Protein 3IOS (pdb70)

GO terms:
  GO:0016972 thiol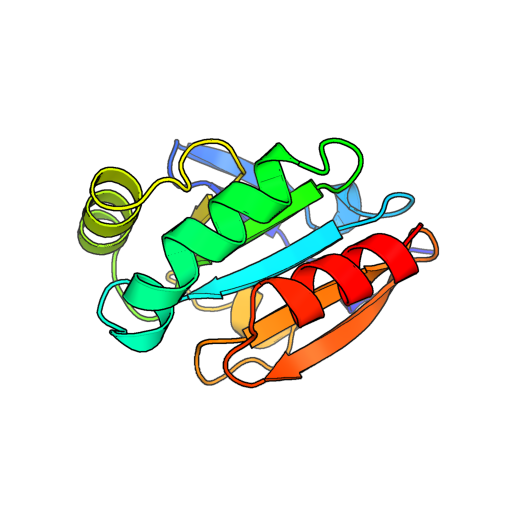 oxidase activity (F, IDA)

B-factor: mean 22.68, std 7.86, range [10.18, 56.12]

Foldseek 3Di:
DADLLQQDWFAWLVGDIGGSCVCAQAKEKEWEDELPDPLCLVCQQLVLVLCVVCVRYAYEYEYEDDASVSVVVSCVNGNPPVHTYTDCHVCPNCVSVVHDDDGKMWIAANNNDIDIGHDHDDSVRVNVSSVVSD

Sequence (134 aa):
TVPAQLQFSAKTLDGHDFHGESLLGKPAVLWFWAPWCPTCQGEAPVVGQVAASHPEVTFVGVAGLDQVPAMQEFVNKYPVKTFTQLADTDGSVWANFGVTQQPAYAFVDPHGNVDVVRGRMSQDELTRRVTALT

Radius of gyration: 13.28 Å; Cα contacts (8 Å, |Δi|>4): 268; chains: 1; bounding box: 32×35×24 Å

Secondary structure (DSSP, 8-state):
---GGG--EEEBTTS-EEEGGGGTTS-EEEEEE-TT-HHHHHHHHHHHHHHHH-TTSEEEEEE-SS-HHHHHHHHHHTT-TTSEEEE-TT-HHHHHTT--SSSEEEEE-TT--EEEEES---HHHHHHHHHHH-

Structure (mmCIF, N/CA/C/O backbone):
data_3IOS
#
_entry.id   3IOS
#
_cell.length_a   100.12
_cell.length_b   100.12
_cell.length_c   30.09
_cell.angle_alpha   90.00
_cell.angle_beta   90.00
_cell.angle_gamma   90.00
#
_symmetry.space_group_name_H-M   'P 42 21 2'
#
loop_
_entity.id
_entity.type
_entity.pdbx_description
1 polymer 'Disulfide bond forming protein (D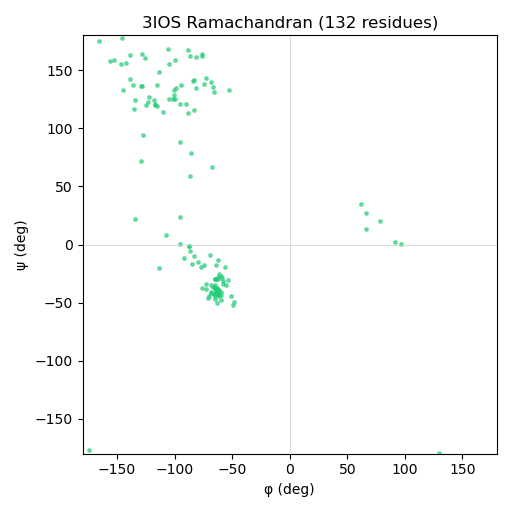sbF)'
2 water water
#
loop_
_atom_site.group_PDB
_atom_site.id
_atom_site.type_symbol
_atom_site.label_atom_id
_atom_site.label_alt_id
_atom_site.label_comp_id
_atom_site.label_asym_id
_atom_site.label_entity_id
_atom_site.label_seq_id
_atom_site.pdbx_PDB_ins_code
_atom_site.Cartn_x
_atom_site.Cartn_y
_atom_site.Cartn_z
_atom_site.occupancy
_atom_site.B_iso_or_equiv
_atom_site.auth_seq_id
_atom_site.auth_comp_id
_atom_site.auth_asym_id
_atom_site.auth_atom_id
_atom_site.pdbx_PDB_model_num
ATOM 1 N N . THR A 1 15 ? 100.522 77.109 21.899 1.00 36.89 45 THR A N 1
ATOM 2 C CA . THR A 1 15 ? 100.838 75.660 22.057 1.00 35.04 45 THR A CA 1
ATOM 3 C C . THR A 1 15 ? 99.565 74.869 22.337 1.00 33.37 45 THR A C 1
ATOM 4 O O . THR A 1 15 ? 98.561 75.428 22.782 1.00 32.56 45 THR A O 1
ATOM 8 N N . VAL A 1 16 ? 99.605 73.566 22.074 1.00 30.74 46 VAL A N 1
ATOM 9 C CA . VAL A 1 16 ? 98.439 72.726 22.307 1.00 29.96 46 VAL A CA 1
ATOM 10 C C . VAL A 1 16 ? 98.167 72.477 23.772 1.00 27.78 46 VAL A C 1
ATOM 11 O O . VAL A 1 16 ? 99.087 72.325 24.576 1.00 25.89 46 VAL A O 1
ATOM 15 N N . PRO A 1 17 ? 96.884 72.430 24.138 1.00 24.56 47 PRO A N 1
ATOM 16 C CA . PRO A 1 17 ? 96.536 72.180 25.533 1.00 24.46 47 PRO A CA 1
ATOM 17 C C . PRO A 1 17 ? 96.915 70.739 25.852 1.00 22.98 47 PRO A C 1
ATOM 18 O O . PRO A 1 17 ? 96.735 69.836 25.026 1.00 20.91 47 PRO A O 1
ATOM 22 N N . ALA A 1 18 ? 97.457 70.527 27.044 1.00 21.37 48 ALA A N 1
ATOM 23 C CA . ALA A 1 18 ? 97.871 69.198 27.464 1.00 21.01 48 ALA A CA 1
ATOM 24 C C . ALA A 1 18 ? 96.738 68.191 27.330 1.00 21.41 48 ALA A C 1
ATOM 25 O O . ALA A 1 18 ? 96.971 67.012 27.078 1.00 19.87 48 ALA A O 1
ATOM 27 N N . GLN A 1 19 ? 95.506 68.664 27.489 1.00 23.15 49 GLN A N 1
ATOM 28 C CA . GLN A 1 19 ? 94.340 67.798 27.394 1.00 22.72 49 GLN A CA 1
ATOM 29 C C . GLN A 1 19 ? 94.182 67.146 26.019 1.00 20.88 49 GLN A C 1
ATOM 30 O O . GLN A 1 19 ? 93.580 66.085 25.897 1.00 18.81 49 GLN A O 1
ATOM 36 N N . LEU A 1 20 ? 94.718 67.778 24.981 1.00 18.40 50 LEU A N 1
ATOM 37 C CA . LEU A 1 20 ? 94.596 67.222 23.637 1.00 18.07 50 LEU A CA 1
ATOM 38 C C . LEU A 1 20 ? 95.803 66.394 23.224 1.00 17.61 50 LEU A C 1
ATOM 39 O O . LEU A 1 20 ? 95.850 65.858 22.121 1.00 17.35 50 LEU A O 1
ATOM 44 N N . GLN A 1 21 ? 96.781 66.282 24.112 1.00 18.46 51 GLN A N 1
ATOM 45 C CA . GLN A 1 21 ? 97.973 65.519 23.789 1.00 20.13 51 GLN A CA 1
ATOM 46 C C . GLN A 1 21 ? 97.803 64.041 24.082 1.00 20.47 51 GLN A C 1
ATOM 47 O O . GLN A 1 21 ? 98.276 63.530 25.097 1.00 23.22 51 GLN A O 1
ATOM 53 N N . PHE A 1 22 ? 97.112 63.363 23.174 1.00 19.84 52 PHE A N 1
ATOM 54 C CA . PHE A 1 22 ? 96.861 61.934 23.293 1.00 20.78 52 PHE A CA 1
ATOM 55 C C . PHE A 1 22 ? 96.599 61.360 21.909 1.00 22.07 52 PHE A C 1
ATOM 56 O O . PHE A 1 22 ? 96.242 62.085 20.982 1.00 20.78 52 PHE A O 1
ATOM 64 N N . SER A 1 23 ? 96.804 60.058 21.766 1.00 22.22 53 SER A N 1
ATOM 65 C CA . SER A 1 23 ? 96.556 59.391 20.499 1.00 24.19 53 SER A CA 1
ATOM 66 C C . SER A 1 23 ? 95.653 58.205 20.809 1.00 22.23 53 SER A C 1
ATOM 67 O O . SER A 1 23 ? 95.520 57.815 21.967 1.00 24.56 53 SER A O 1
ATOM 70 N N . ALA A 1 24 ? 95.028 57.646 19.782 1.00 23.03 54 ALA A N 1
ATOM 71 C CA . ALA A 1 24 ? 94.138 56.512 19.976 1.00 21.83 54 ALA A CA 1
ATOM 72 C C . ALA A 1 24 ? 93.826 55.840 18.649 1.00 21.89 54 ALA A C 1
ATOM 73 O O . ALA A 1 24 ? 94.246 56.308 17.594 1.00 22.06 54 ALA A O 1
ATOM 75 N N . LYS A 1 25 ? 93.096 54.730 18.710 1.00 20.79 55 LYS A N 1
ATOM 76 C CA . LYS A 1 25 ? 92.703 54.000 17.509 1.00 23.65 55 LYS A CA 1
ATOM 77 C C . LYS A 1 25 ? 91.186 54.054 17.384 1.00 20.75 55 LYS A C 1
ATOM 78 O O . LYS A 1 25 ? 90.479 53.895 18.377 1.00 24.33 55 LYS A O 1
ATOM 84 N N . THR A 1 26 ? 90.685 54.285 16.177 1.00 22.49 56 THR A N 1
ATOM 85 C CA . THR A 1 26 ? 89.240 54.334 15.975 1.00 21.92 56 THR A CA 1
ATOM 86 C C . THR A 1 26 ? 88.721 52.910 15.847 1.00 24.27 56 THR A C 1
ATOM 87 O O . THR A 1 26 ? 89.484 51.981 15.577 1.00 23.14 56 THR A O 1
ATOM 91 N N . LEU A 1 27 ? 87.421 52.740 16.046 1.00 23.14 57 LEU A N 1
ATOM 92 C CA . LEU A 1 27 ? 86.815 51.419 15.946 1.00 23.81 57 LEU A CA 1
ATOM 93 C C . LEU A 1 27 ? 87.020 50.797 14.572 1.00 25.36 57 LEU A C 1
ATOM 94 O O . LEU A 1 27 ? 87.066 49.571 14.443 1.00 27.13 57 LEU A O 1
ATOM 99 N N . ASP A 1 28 ? 87.135 51.634 13.545 1.00 26.89 58 ASP A N 1
ATOM 100 C CA . ASP A 1 28 ? 87.323 51.130 12.191 1.00 28.57 58 ASP A CA 1
ATOM 101 C C . ASP A 1 28 ? 88.783 51.064 11.743 1.00 28.79 58 ASP A C 1
ATOM 102 O O . ASP A 1 28 ? 89.080 51.093 10.549 1.00 29.41 58 ASP A O 1
ATOM 107 N N . GLY A 1 29 ? 89.687 50.979 12.717 1.00 28.06 59 GLY A N 1
ATOM 108 C CA . GLY A 1 29 ? 91.109 50.845 12.433 1.00 29.18 59 GLY A CA 1
ATOM 109 C C . GLY A 1 29 ? 91.973 52.026 12.021 1.00 29.44 59 GLY A C 1
ATOM 110 O O . GLY A 1 29 ? 93.043 51.817 11.451 1.00 29.12 59 GLY A O 1
ATOM 111 N N . HIS A 1 30 ? 91.550 53.253 12.307 1.00 28.27 60 HIS A N 1
ATOM 112 C CA . HIS A 1 30 ? 92.349 54.419 11.930 1.00 27.57 60 HIS A CA 1
ATOM 113 C C . HIS A 1 30 ? 93.062 55.048 13.125 1.00 26.66 60 HIS A C 1
ATOM 114 O O . HIS A 1 30 ? 92.636 54.889 14.268 1.00 27.57 60 HIS A O 1
ATOM 121 N N . ASP A 1 31 ? 94.161 55.752 12.862 1.00 24.43 61 ASP A N 1
ATOM 122 C CA . ASP A 1 31 ? 94.890 56.420 13.937 1.00 23.01 61 ASP A CA 1
ATOM 123 C C . ASP A 1 31 ? 94.219 57.765 14.189 1.00 20.36 61 ASP A C 1
ATOM 124 O O . ASP A 1 31 ? 93.806 58.441 13.250 1.00 22.80 61 ASP A O 1
ATOM 129 N N . PHE A 1 32 ? 94.111 58.148 15.457 1.00 18.91 62 PHE A N 1
ATOM 130 C CA . PHE A 1 32 ? 93.490 59.418 15.821 1.00 19.33 62 PHE A CA 1
ATOM 131 C C . PHE A 1 32 ? 94.401 60.220 16.739 1.00 18.18 62 PHE A C 1
ATOM 132 O O . PHE A 1 32 ? 94.976 59.686 17.687 1.00 18.20 62 PHE A O 1
ATOM 140 N N . HIS A 1 33 ? 94.510 61.514 16.464 1.00 17.91 63 HIS A N 1
ATOM 141 C CA . HIS A 1 33 ? 95.341 62.391 17.267 1.00 17.64 63 HIS A CA 1
ATOM 142 C C . HIS A 1 33 ? 94.496 63.469 17.920 1.00 15.65 63 HIS A C 1
ATOM 143 O O . HIS A 1 33 ? 93.777 64.198 17.238 1.00 17.43 63 HIS A O 1
ATOM 150 N N . GLY A 1 34 ? 94.581 63.570 19.242 1.00 15.61 64 GLY A N 1
ATOM 151 C CA . GLY A 1 34 ? 93.813 64.584 19.937 1.00 14.05 64 GLY A CA 1
ATOM 152 C C . GLY A 1 34 ? 94.127 65.983 19.439 1.00 14.76 64 GLY A C 1
ATOM 153 O O . GLY A 1 34 ? 93.267 66.866 19.434 1.00 12.70 64 GLY A O 1
ATOM 154 N N . GLU A 1 35 ? 95.363 66.192 19.004 1.00 14.50 65 GLU A N 1
ATOM 155 C CA . GLU A 1 35 ? 95.763 67.511 18.528 1.00 16.75 65 GLU A CA 1
ATOM 156 C C . GLU A 1 35 ? 94.994 67.947 17.277 1.00 16.71 65 GLU A C 1
ATOM 157 O O . GLU A 1 35 ? 94.965 69.134 16.937 1.00 15.92 65 GLU A O 1
ATOM 163 N N . SER A 1 36 ? 94.368 66.992 16.596 1.00 17.02 66 SER A N 1
ATOM 164 C CA . SER A 1 36 ? 93.601 67.300 15.395 1.00 18.08 66 SER A CA 1
ATOM 165 C C . SER A 1 36 ? 92.343 68.090 15.754 1.00 17.29 66 SER A C 1
ATOM 166 O O . SER A 1 36 ? 91.647 68.596 14.872 1.00 17.87 66 SER A O 1
ATOM 169 N N . LEU A 1 37 ? 92.053 68.194 17.049 1.00 15.98 67 LEU A N 1
ATOM 170 C CA . LEU A 1 37 ? 90.879 68.934 17.504 1.00 15.54 67 LEU A CA 1
ATOM 171 C C . LEU A 1 37 ? 91.198 70.393 17.815 1.00 15.93 67 LEU A C 1
ATOM 172 O O . LEU A 1 37 ? 90.290 71.197 18.012 1.00 19.99 67 LEU A O 1
ATOM 177 N N . LEU A 1 38 ? 92.480 70.739 17.863 1.00 16.59 68 LEU A N 1
ATOM 178 C CA . LEU A 1 38 ? 92.874 72.116 18.164 1.00 17.49 68 LEU A CA 1
ATOM 179 C C . LEU A 1 38 ? 92.444 73.102 17.079 1.00 18.93 68 LEU A C 1
ATOM 180 O O . LEU A 1 38 ? 92.667 72.870 15.890 1.00 20.48 68 LEU A O 1
ATOM 185 N N . GLY A 1 39 ? 91.827 74.203 17.502 1.00 19.93 69 GLY A N 1
ATOM 186 C CA . GLY A 1 39 ? 91.396 75.225 16.563 1.00 21.72 69 GLY A CA 1
ATOM 187 C C . GLY A 1 39 ? 89.985 75.060 16.045 1.00 22.99 69 GLY A C 1
ATOM 188 O O . GLY A 1 39 ? 89.527 75.836 15.209 1.00 25.32 69 GLY A O 1
ATOM 189 N N . LYS A 1 40 ? 89.285 74.047 16.536 1.00 22.70 70 LYS A N 1
ATOM 190 C CA . LYS A 1 40 ? 87.923 73.804 16.098 1.00 22.81 70 LYS A CA 1
ATOM 191 C C . LYS A 1 40 ? 87.075 73.342 17.274 1.00 20.91 70 LYS A C 1
ATOM 192 O O . LYS A 1 40 ? 87.594 72.835 18.265 1.00 19.53 70 LYS A O 1
ATOM 198 N N . PRO A 1 41 ? 85.755 73.540 17.191 1.00 18.14 71 PRO A N 1
ATOM 199 C CA . PRO A 1 41 ? 84.897 73.108 18.295 1.00 17.67 71 PRO A CA 1
ATOM 200 C C . PRO A 1 41 ? 84.775 71.591 18.264 1.00 16.56 71 PRO A C 1
ATOM 201 O O . PRO A 1 41 ? 84.647 70.995 17.197 1.00 17.28 71 PRO A O 1
ATOM 205 N N . ALA A 1 42 ? 84.843 70.959 19.429 1.00 14.58 72 ALA A N 1
ATOM 206 C CA . ALA A 1 42 ? 84.729 69.510 19.472 1.00 12.60 72 ALA A CA 1
ATOM 207 C C . ALA A 1 42 ? 84.041 69.045 20.738 1.00 12.40 72 ALA A C 1
ATOM 208 O O . ALA A 1 42 ? 84.022 69.743 21.751 1.00 13.90 72 ALA A O 1
ATOM 210 N N . VAL A 1 43 ? 83.446 67.865 20.661 1.00 11.18 73 VAL A N 1
ATOM 211 C CA . VAL A 1 43 ? 82.785 67.286 21.817 1.00 12.04 73 VAL A CA 1
ATOM 212 C C . VAL A 1 43 ? 83.207 65.834 21.917 1.00 12.43 73 VAL A C 1
ATOM 213 O O . VAL A 1 43 ? 83.065 65.082 20.957 1.00 12.59 73 VAL A O 1
ATOM 217 N N . LEU A 1 44 ? 83.748 65.451 23.067 1.00 11.42 74 LEU A N 1
ATOM 218 C CA . LEU A 1 44 ? 84.129 64.064 23.280 1.00 12.87 74 LEU A CA 1
ATOM 219 C C . LEU A 1 44 ? 83.080 63.472 24.206 1.00 11.90 74 LEU A C 1
ATOM 220 O O . LEU A 1 44 ? 82.799 64.006 25.281 1.00 14.23 74 LEU A O 1
ATOM 225 N N . TRP A 1 45 ? 82.479 62.375 23.765 1.00 10.85 75 TRP A N 1
ATOM 226 C CA . TRP A 1 45 ? 81.445 61.700 24.523 1.00 11.76 75 TRP A CA 1
ATOM 227 C C . TRP A 1 45 ? 81.992 60.367 25.021 1.00 12.60 75 TRP A C 1
ATOM 228 O O . TRP A 1 45 ? 82.282 59.470 24.226 1.00 12.21 75 TRP A O 1
ATOM 239 N N . PHE A 1 46 ? 82.128 60.249 26.339 1.00 11.67 76 PHE A N 1
ATOM 240 C CA . PHE A 1 46 ? 82.667 59.036 26.945 1.00 12.93 76 PHE A CA 1
ATOM 241 C C . PHE A 1 46 ? 81.539 58.072 27.258 1.00 12.10 76 PHE A C 1
ATOM 242 O O . PHE A 1 46 ? 80.612 58.401 28.003 1.00 14.15 76 PHE A O 1
ATOM 250 N N . TRP A 1 47 ? 81.615 56.880 26.673 1.00 11.84 77 TRP A N 1
ATOM 251 C CA . TRP A 1 47 ? 80.577 55.873 26.865 1.00 11.93 77 TRP A CA 1
ATOM 252 C C . TRP A 1 47 ? 81.116 54.463 27.059 1.00 12.82 77 TRP A C 1
ATOM 253 O O . TRP A 1 47 ? 82.280 54.185 26.774 1.00 13.48 77 TRP A O 1
ATOM 264 N N . ALA A 1 48 ? 80.256 53.591 27.576 1.00 12.55 78 ALA A N 1
ATOM 265 C CA . ALA A 1 48 ? 80.579 52.178 27.791 1.00 15.63 78 ALA A CA 1
ATOM 266 C C . ALA A 1 48 ? 79.404 51.451 27.139 1.00 15.16 78 ALA A C 1
ATOM 267 O O . ALA A 1 48 ? 78.255 51.840 27.321 1.00 13.43 78 ALA A O 1
ATOM 269 N N . PRO A 1 49 ? 79.677 50.381 26.379 1.00 15.93 79 PRO A N 1
ATOM 270 C CA . PRO A 1 49 ? 78.633 49.615 25.689 1.00 15.70 79 PRO A CA 1
ATOM 271 C C . PRO A 1 49 ? 77.502 49.069 26.554 1.00 16.07 79 PRO A C 1
ATOM 272 O O . PRO A 1 49 ? 76.353 49.003 26.113 1.00 16.95 79 PRO A O 1
ATOM 276 N N . TRP A 1 50 ? 77.835 48.678 27.780 1.00 16.04 80 TRP A N 1
ATOM 277 C CA . TRP A 1 50 ? 76.869 48.096 28.702 1.00 18.08 80 TRP A CA 1
ATOM 278 C C . TRP A 1 50 ? 76.110 49.116 29.532 1.00 19.48 80 TRP A C 1
ATOM 279 O O . TRP A 1 50 ? 75.233 48.740 30.335 1.00 18.81 80 TRP A O 1
ATOM 290 N N . CYS A 1 51 ? 76.395 50.380 29.380 1.00 18.04 81 CYS A N 1
ATOM 291 C CA . CYS A 1 51 ? 75.737 51.384 30.168 1.00 19.58 81 CYS A CA 1
ATOM 292 C C . CYS A 1 51 ? 74.372 51.782 29.592 1.00 20.13 81 CYS A C 1
ATOM 293 O O . CYS A 1 51 ? 74.289 52.357 28.484 1.00 19.10 81 CYS A O 1
ATOM 298 N N . PRO A 1 52 ? 73.325 51.500 30.336 1.00 20.35 82 PRO A N 1
ATOM 299 C CA . PRO A 1 52 ? 71.985 51.853 29.915 1.00 20.59 82 PRO A CA 1
ATOM 300 C C . PRO A 1 52 ? 71.755 53.314 29.663 1.00 20.64 82 PRO A C 1
ATOM 301 O O . PRO A 1 52 ? 70.973 53.682 28.785 1.00 20.96 82 PRO A O 1
ATOM 305 N N . THR A 1 53 ? 72.431 54.148 30.435 1.00 19.19 83 THR A N 1
ATOM 306 C CA . THR A 1 53 ? 72.300 55.586 30.261 1.00 20.24 83 THR A CA 1
ATOM 307 C C . THR A 1 53 ? 72.935 55.979 28.928 1.00 19.48 83 THR A C 1
ATOM 308 O O . THR A 1 53 ? 72.383 56.797 28.192 1.00 19.25 83 THR A O 1
ATOM 312 N N . CYS A 1 54 ? 74.090 55.397 28.611 1.00 17.36 84 CYS A N 1
ATOM 313 C CA . CYS A 1 54 ? 74.740 55.698 27.337 1.00 16.44 84 CYS A CA 1
ATOM 314 C C . CYS A 1 54 ? 73.912 55.207 26.171 1.00 16.23 84 CYS A C 1
ATOM 315 O O . CYS A 1 54 ? 73.859 55.847 25.124 1.00 16.34 84 CYS A O 1
ATOM 320 N N . GLN A 1 55 ? 73.275 54.059 26.354 1.00 15.73 85 GLN A N 1
ATOM 321 C CA . GLN A 1 55 ? 72.432 53.499 25.313 1.00 15.90 85 GLN A CA 1
ATOM 322 C C . GLN A 1 55 ? 71.282 54.468 25.065 1.00 17.13 85 GLN A C 1
ATOM 323 O O . GLN A 1 55 ? 70.877 54.690 23.924 1.00 18.70 85 GLN A O 1
ATOM 329 N N . GLY A 1 56 ? 70.781 55.065 26.140 1.00 17.93 86 GLY A N 1
ATOM 330 C CA . GLY A 1 56 ? 69.687 56.010 26.010 1.00 19.33 86 GLY A CA 1
ATOM 331 C C . GLY A 1 56 ? 70.097 57.338 25.403 1.00 20.45 86 GLY A C 1
ATOM 332 O O . GLY A 1 56 ? 69.324 57.960 24.676 1.00 22.43 86 GLY A O 1
ATOM 333 N N . GLU A 1 57 ? 71.316 57.782 25.686 1.00 18.82 87 GLU A N 1
ATOM 334 C CA . GLU A 1 57 ? 71.775 59.057 25.151 1.00 19.70 87 GLU A CA 1
ATOM 335 C C . GLU A 1 57 ? 72.352 58.972 23.742 1.00 17.35 87 GLU A C 1
ATOM 336 O O . GLU A 1 57 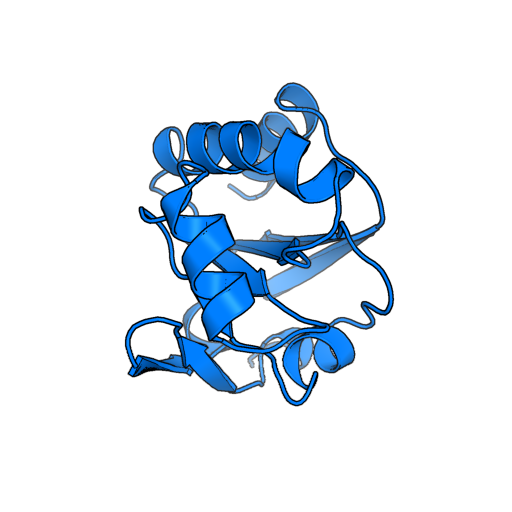? 72.481 59.988 23.062 1.00 18.11 87 GLU A O 1
ATOM 342 N N . ALA A 1 58 ? 72.697 57.766 23.308 1.00 17.20 88 ALA A N 1
ATOM 343 C CA . ALA A 1 58 ? 73.282 57.578 21.984 1.00 17.01 88 ALA A CA 1
ATOM 344 C C . ALA A 1 58 ? 72.518 58.261 20.846 1.00 17.89 88 ALA A C 1
ATOM 345 O O . ALA A 1 58 ? 73.108 59.003 20.066 1.00 16.44 88 ALA A O 1
ATOM 347 N N . PRO A 1 59 ? 71.198 58.031 20.739 1.00 19.46 89 PRO A N 1
ATOM 348 C CA . PRO A 1 59 ? 70.448 58.679 19.653 1.00 21.05 89 PRO A CA 1
ATOM 349 C C . PRO A 1 59 ? 70.456 60.203 19.753 1.00 21.11 89 PRO A C 1
ATOM 350 O O . PRO A 1 59 ? 70.387 60.905 18.741 1.00 20.36 89 PRO A O 1
ATOM 354 N N . VAL A 1 60 ? 70.550 60.709 20.977 1.00 18.67 90 VAL A N 1
ATOM 355 C CA . VAL A 1 60 ? 70.587 62.147 21.206 1.00 19.03 90 VAL A CA 1
ATOM 356 C C . VAL A 1 60 ? 71.922 62.715 20.734 1.00 18.51 90 VAL A C 1
ATOM 357 O O . VAL A 1 60 ? 71.971 63.744 20.059 1.00 17.09 90 VAL A O 1
ATOM 361 N N . VAL A 1 61 ? 73.012 62.051 21.095 1.00 15.12 91 VAL A N 1
ATOM 362 C CA . VAL A 1 61 ? 74.316 62.531 20.674 1.00 15.68 91 VAL A CA 1
ATOM 363 C C . VAL A 1 61 ? 74.395 62.460 19.152 1.00 14.50 91 VAL A C 1
ATOM 364 O O . VAL A 1 61 ? 74.923 63.362 18.509 1.00 15.80 91 VAL A O 1
ATOM 368 N N . GLY A 1 62 ? 73.858 61.389 18.578 1.00 15.54 92 GLY A N 1
ATOM 369 C CA . GLY A 1 62 ? 73.889 61.250 17.133 1.00 17.09 92 GLY A CA 1
ATOM 370 C C . GLY A 1 62 ? 73.121 62.358 16.439 1.00 18.12 92 GLY A C 1
ATOM 371 O O . GLY A 1 62 ? 73.562 62.894 15.423 1.00 18.58 92 GLY A O 1
ATOM 372 N N . GLN A 1 63 ? 71.971 62.712 16.996 1.00 18.03 93 GLN A N 1
ATOM 373 C CA . GLN A 1 63 ? 71.146 63.763 16.415 1.00 20.54 93 GLN A CA 1
ATOM 374 C C . GLN A 1 63 ? 71.857 65.111 16.471 1.00 19.08 93 GLN A C 1
ATOM 375 O O . GLN A 1 63 ? 71.896 65.843 15.481 1.00 18.45 93 GLN A O 1
ATOM 381 N N . VAL A 1 64 ? 72.424 65.447 17.626 1.00 15.89 94 VAL A N 1
ATOM 382 C CA . VAL A 1 64 ? 73.121 66.720 17.760 1.00 15.79 94 VAL A CA 1
ATOM 383 C C . VAL A 1 64 ? 74.351 66.766 16.849 1.00 15.40 94 VAL A C 1
ATOM 384 O O . VAL A 1 64 ? 74.652 67.801 16.254 1.00 15.73 94 VAL A O 1
ATOM 388 N N . ALA A 1 65 ? 75.053 65.642 16.730 1.00 15.69 95 ALA A N 1
ATOM 389 C CA . ALA A 1 65 ? 76.227 65.578 15.874 1.00 14.68 95 ALA A CA 1
ATOM 390 C C . ALA A 1 65 ? 75.825 65.867 14.431 1.00 16.15 95 ALA A C 1
ATOM 391 O O . ALA A 1 65 ? 76.493 66.632 13.736 1.00 16.20 95 ALA A O 1
ATOM 393 N N . ALA A 1 66 ? 74.729 65.256 13.998 1.00 16.26 96 ALA A N 1
ATOM 394 C CA . ALA A 1 66 ? 74.240 65.437 12.632 1.00 18.37 96 ALA A CA 1
ATOM 395 C C . ALA A 1 66 ? 73.798 66.871 12.357 1.00 20.28 96 ALA A C 1
ATOM 396 O O . ALA A 1 66 ? 73.968 67.384 11.246 1.00 22.61 96 ALA A O 1
ATOM 398 N N . SER A 1 67 ? 73.232 67.516 13.372 1.00 18.39 97 SER A N 1
ATOM 399 C CA . SER A 1 67 ? 72.742 68.885 13.246 1.00 19.50 97 SER A CA 1
ATOM 400 C C . SER A 1 67 ? 73.845 69.934 13.330 1.00 17.99 97 SER A C 1
ATOM 401 O O . SER A 1 67 ? 73.638 71.092 12.970 1.00 19.18 97 SER A O 1
ATOM 404 N N . HIS A 1 68 ? 75.022 69.534 13.799 1.00 17.09 98 HIS A N 1
ATOM 405 C CA . HIS A 1 68 ? 76.122 70.477 13.922 1.00 17.49 98 HIS A CA 1
ATOM 406 C C . HIS A 1 68 ? 77.407 69.980 13.294 1.00 18.54 98 HIS A C 1
ATOM 407 O O . HIS A 1 68 ? 78.366 69.647 13.991 1.00 18.71 98 HIS A O 1
ATOM 414 N N . PRO A 1 69 ? 77.449 69.939 11.954 1.00 18.82 99 PRO A N 1
ATOM 415 C CA . PRO A 1 69 ? 78.631 69.476 11.225 1.00 20.46 99 PRO A CA 1
ATOM 416 C C . PRO A 1 69 ? 79.878 70.328 11.451 1.00 20.64 99 PRO A C 1
ATOM 417 O O . PRO A 1 69 ? 80.985 69.908 11.114 1.00 23.62 99 PRO A O 1
ATOM 421 N N . GLU A 1 70 ? 79.712 71.515 12.029 1.00 20.29 100 GLU A N 1
ATOM 422 C CA . GLU A 1 70 ? 80.860 72.378 12.287 1.00 21.39 100 GLU A CA 1
ATOM 423 C C . GLU A 1 70 ? 81.624 71.863 13.504 1.00 20.29 100 GLU A C 1
ATOM 424 O O . GLU A 1 70 ? 82.791 72.195 13.704 1.00 22.37 100 GLU A O 1
ATOM 430 N N . VAL A 1 71 ? 80.955 71.045 14.310 1.00 19.09 101 VAL A N 1
ATOM 431 C CA . VAL A 1 71 ? 81.560 70.496 15.517 1.00 18.20 101 VAL A CA 1
ATOM 432 C C . VAL A 1 71 ? 82.036 69.066 15.308 1.00 15.53 101 VAL A C 1
ATOM 433 O O . VAL A 1 71 ? 81.318 68.230 14.766 1.00 18.27 101 VAL A O 1
ATOM 437 N N . THR A 1 72 ? 83.259 68.784 15.733 1.00 16.03 102 THR A N 1
ATOM 438 C CA . THR A 1 72 ? 83.786 67.445 15.587 1.00 14.92 102 THR A CA 1
ATOM 439 C C . THR A 1 72 ? 83.388 66.639 16.814 1.00 14.17 102 THR A C 1
ATOM 440 O O . THR A 1 72 ? 83.812 66.951 17.927 1.00 15.07 102 THR A O 1
ATOM 444 N N . PHE A 1 73 ? 82.537 65.639 16.616 1.00 13.45 103 PHE A N 1
ATOM 445 C CA . PHE A 1 73 ? 82.126 64.781 17.723 1.00 12.95 103 PHE A CA 1
ATOM 446 C C . PHE A 1 73 ? 83.023 63.558 17.732 1.00 13.62 103 PHE A C 1
ATOM 447 O O . PHE A 1 73 ? 83.338 62.998 16.676 1.00 13.56 103 PHE A O 1
ATOM 455 N N . VAL A 1 74 ? 83.451 63.155 18.924 1.00 11.26 104 VAL A N 1
ATOM 456 C CA . VAL A 1 74 ? 84.306 61.990 19.066 1.00 12.81 104 VAL A CA 1
ATOM 457 C C . VAL A 1 74 ? 83.802 61.133 20.211 1.00 12.95 104 VAL A C 1
ATOM 458 O O . VAL A 1 74 ? 83.775 61.574 21.364 1.00 14.21 104 VAL A O 1
ATOM 462 N N . GLY A 1 75 ? 83.381 59.915 19.889 1.00 12.84 105 GLY A N 1
ATOM 463 C CA . GLY A 1 75 ? 82.924 59.007 20.922 1.00 12.98 105 GLY A CA 1
ATOM 464 C C . GLY A 1 75 ? 84.166 58.350 21.487 1.00 11.91 105 GLY A C 1
ATOM 465 O O . GLY A 1 75 ? 85.105 58.079 20.738 1.00 12.85 105 GLY A O 1
ATOM 466 N N . VAL A 1 76 ? 84.199 58.132 22.796 1.00 10.57 106 VAL A N 1
ATOM 467 C CA . VAL A 1 76 ? 85.350 57.500 23.436 1.00 12.95 106 VAL A CA 1
ATOM 468 C C . VAL A 1 76 ? 84.824 56.327 24.253 1.00 12.57 106 VAL A C 1
ATOM 469 O O . VAL A 1 76 ? 84.417 56.490 25.397 1.00 11.57 106 VAL A O 1
ATOM 473 N N . ALA A 1 77 ? 84.829 55.144 23.647 1.00 14.25 107 ALA A N 1
ATOM 474 C CA . ALA A 1 77 ? 84.325 53.942 24.298 1.00 14.57 107 ALA A CA 1
ATOM 475 C C . ALA A 1 77 ? 85.351 53.323 25.227 1.00 15.81 107 ALA A C 1
ATOM 476 O O . ALA A 1 77 ? 86.519 53.180 24.872 1.00 17.54 107 ALA A O 1
ATOM 478 N N . GLY A 1 78 ? 84.903 52.951 26.418 1.00 15.12 108 GLY A N 1
ATOM 479 C CA . GLY A 1 78 ? 85.798 52.338 27.375 1.00 17.56 108 GLY A CA 1
ATOM 480 C C . GLY A 1 78 ? 85.114 51.286 28.225 1.00 18.27 108 GLY A C 1
ATOM 481 O O . GLY A 1 78 ? 83.916 51.029 28.083 1.00 16.52 108 GLY A O 1
ATOM 482 N N . LEU A 1 79 ? 85.904 50.660 29.093 1.00 18.52 109 LEU A N 1
ATOM 483 C CA . LEU A 1 79 ? 85.424 49.648 30.028 1.00 18.58 109 LEU A CA 1
ATOM 484 C C . LEU A 1 79 ? 84.825 48.400 29.391 1.00 18.38 109 LEU A C 1
ATOM 485 O O . LEU A 1 79 ? 83.874 47.822 29.915 1.00 17.64 109 LEU A O 1
ATOM 490 N N . ASP A 1 80 ? 85.384 47.990 28.262 1.00 18.25 110 ASP A N 1
ATOM 491 C CA . ASP A 1 80 ? 84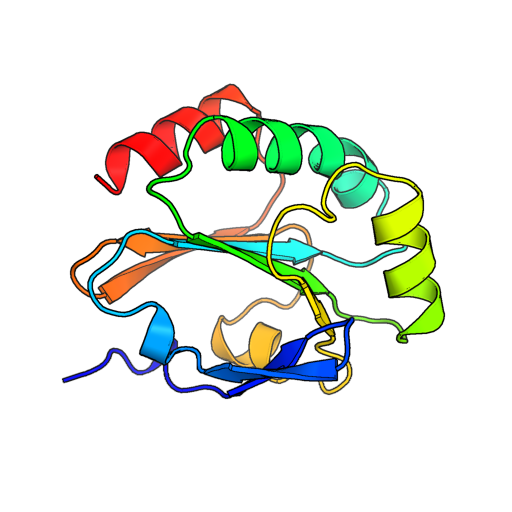.913 46.799 27.570 1.00 19.14 110 ASP A CA 1
ATOM 492 C C . ASP A 1 80 ? 85.847 46.535 26.401 1.00 21.19 110 ASP A C 1
ATOM 493 O O . ASP A 1 80 ? 86.838 47.246 26.230 1.00 21.50 110 ASP A O 1
ATOM 498 N N . GLN A 1 81 ? 85.543 45.513 25.609 1.00 23.89 111 GLN A N 1
ATOM 499 C CA . GLN A 1 81 ? 86.371 45.178 24.460 1.00 25.16 111 GLN A CA 1
ATOM 500 C C . GLN A 1 81 ? 85.683 45.586 23.161 1.00 23.33 111 GLN A C 1
ATOM 501 O O . GLN A 1 81 ? 84.498 45.922 23.149 1.00 22.50 111 GLN A O 1
ATOM 507 N N . VAL A 1 82 ? 86.439 45.554 22.070 1.00 21.15 112 VAL A N 1
ATOM 508 C CA . VAL A 1 82 ? 85.942 45.948 20.759 1.00 21.48 112 VAL A CA 1
ATOM 509 C C . VAL A 1 82 ? 84.600 45.357 20.318 1.00 21.51 112 VAL A C 1
ATOM 510 O O . VAL A 1 82 ? 83.718 46.089 19.871 1.00 21.82 112 VAL A O 1
ATOM 514 N N . PRO A 1 83 ? 84.425 44.030 20.428 1.00 21.34 113 PRO A N 1
ATOM 515 C CA . PRO A 1 83 ? 83.154 43.426 20.013 1.00 21.71 113 PRO A CA 1
ATOM 516 C C . PRO A 1 83 ? 81.929 44.098 20.628 1.00 20.16 113 PRO A C 1
ATOM 517 O O . PRO A 1 83 ? 80.942 44.350 19.943 1.00 20.51 113 PRO A O 1
ATOM 521 N N . ALA A 1 84 ? 81.999 44.379 21.925 1.00 20.55 114 ALA A N 1
ATOM 522 C CA . ALA A 1 84 ? 80.885 45.019 22.623 1.00 18.78 114 ALA A CA 1
ATOM 523 C C . ALA A 1 84 ? 80.692 46.436 22.0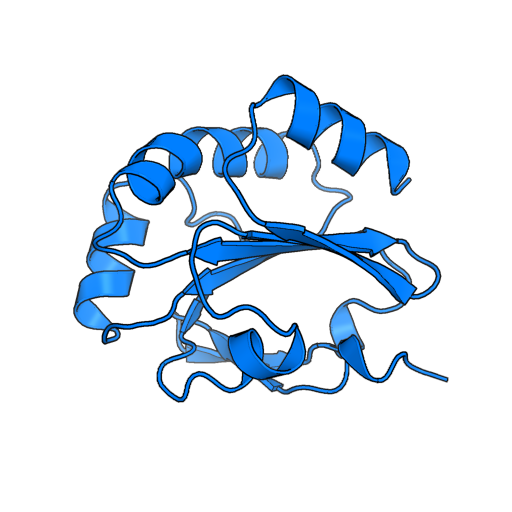96 1.00 18.08 114 ALA A C 1
ATOM 524 O O . ALA A 1 84 ? 79.567 46.917 21.969 1.00 16.86 114 ALA A O 1
ATOM 526 N N . MET A 1 85 ? 81.797 47.102 21.788 1.00 18.85 115 MET A N 1
ATOM 527 C CA . MET A 1 85 ? 81.732 48.457 21.257 1.00 17.37 115 MET A CA 1
ATOM 528 C C . MET A 1 85 ? 81.063 48.456 19.885 1.00 17.65 115 MET A C 1
ATOM 529 O O . MET A 1 85 ? 80.237 49.314 19.591 1.00 15.02 115 MET A O 1
ATOM 534 N N . GLN A 1 86 ? 81.414 47.483 19.048 1.00 18.28 116 GLN A N 1
ATOM 535 C CA . GLN A 1 86 ? 80.823 47.382 17.717 1.00 19.22 116 GLN A CA 1
ATOM 536 C C . GLN A 1 86 ? 79.319 47.125 17.800 1.00 17.78 116 GLN A C 1
ATOM 537 O O . GLN A 1 86 ? 78.550 47.655 17.000 1.00 19.80 116 GLN A O 1
ATOM 543 N N . GLU A 1 87 ? 78.904 46.305 18.763 1.00 19.33 117 GLU A N 1
ATOM 544 C CA . GLU A 1 87 ? 77.489 45.995 18.939 1.00 22.04 117 GLU A CA 1
ATOM 545 C C . GLU A 1 87 ? 76.719 47.268 19.268 1.00 18.84 117 GLU A C 1
ATOM 546 O O . GLU A 1 87 ? 75.627 47.497 18.755 1.00 18.34 117 GLU A O 1
ATOM 552 N N . PHE A 1 88 ? 77.306 48.089 20.132 1.00 17.44 118 PHE A N 1
ATOM 553 C CA . PHE A 1 88 ? 76.707 49.350 20.547 1.00 17.39 118 PHE A CA 1
ATOM 554 C C . PHE A 1 88 ? 76.555 50.298 19.351 1.00 17.44 118 PHE A C 1
ATOM 555 O O . PHE A 1 88 ? 75.477 50.849 19.117 1.00 17.64 118 PHE A O 1
ATOM 563 N N . VAL A 1 89 ? 77.631 50.485 18.588 1.00 17.66 119 VAL A N 1
ATOM 564 C CA . VAL A 1 89 ? 77.568 51.375 17.436 1.00 18.59 119 VAL A CA 1
ATOM 565 C C . VAL A 1 89 ? 76.610 50.848 16.367 1.00 19.81 119 VAL A C 1
ATOM 566 O O . VAL A 1 89 ? 76.010 51.631 15.637 1.00 20.65 119 VAL A O 1
ATOM 570 N N . ASN A 1 90 ? 76.457 49.528 16.280 1.00 21.56 120 ASN A N 1
ATOM 571 C CA . ASN A 1 90 ? 75.541 48.941 15.302 1.00 24.56 120 ASN A CA 1
ATOM 572 C C . ASN A 1 90 ? 74.092 49.171 15.712 1.00 26.76 120 ASN A C 1
ATOM 573 O O . ASN A 1 90 ? 73.229 49.437 14.874 1.00 26.49 120 ASN A O 1
ATOM 578 N N . LYS A 1 91 ? 73.832 49.075 17.011 1.00 27.35 121 LYS A N 1
ATOM 579 C CA . LYS A 1 91 ? 72.482 49.230 17.543 1.00 29.97 121 LYS A CA 1
ATOM 580 C C . LYS A 1 91 ? 72.014 50.684 17.602 1.00 29.30 121 LYS A C 1
ATOM 581 O O . LYS A 1 91 ? 70.837 50.963 17.338 1.00 29.42 121 LYS A O 1
ATOM 587 N N . TYR A 1 92 ? 72.916 51.609 17.935 1.00 27.52 122 TYR A N 1
ATOM 588 C CA . TYR A 1 92 ? 72.502 52.999 18.008 1.00 26.27 122 TYR A CA 1
ATOM 589 C C . TYR A 1 92 ? 73.158 53.853 16.935 1.00 26.90 122 TYR A C 1
ATOM 590 O O . TYR A 1 92 ? 74.332 53.636 16.575 1.00 28.52 122 TYR A O 1
ATOM 599 N N . PRO A 1 93 ? 72.467 54.896 16.450 1.00 27.18 123 PRO A N 1
ATOM 600 C CA . PRO A 1 93 ? 72.843 55.857 15.412 1.00 26.59 123 PRO A CA 1
ATOM 601 C C . PRO A 1 93 ? 73.987 56.812 15.742 1.00 25.01 123 PRO A C 1
ATOM 602 O O . PRO A 1 93 ? 73.803 58.027 15.814 1.00 27.61 123 PRO A O 1
ATOM 606 N N . VAL A 1 94 ? 75.164 56.237 15.885 1.00 24.83 124 VAL A N 1
ATOM 607 C CA . VAL A 1 94 ? 76.352 57.011 16.196 1.00 22.71 124 VAL A CA 1
ATOM 608 C C . VAL A 1 94 ? 77.537 56.601 15.327 1.00 24.53 124 VAL A C 1
ATOM 609 O O . VAL A 1 94 ? 78.690 56.822 15.695 1.00 23.69 124 VAL A O 1
ATOM 613 N N . LYS A 1 95 ? 77.254 55.999 14.177 1.00 26.99 125 LYS A N 1
ATOM 614 C CA . LYS A 1 95 ? 78.315 55.572 13.270 1.00 30.28 125 LYS A CA 1
ATOM 615 C C . LYS A 1 95 ? 78.799 56.705 12.372 1.00 30.18 125 LYS A C 1
ATOM 616 O O . LYS A 1 95 ? 79.818 56.573 11.698 1.00 33.54 125 LYS A O 1
ATOM 622 N N . THR A 1 96 ? 78.072 57.818 12.391 1.00 29.97 126 THR A N 1
ATOM 623 C CA . THR A 1 96 ? 78.385 58.991 11.580 1.00 29.51 126 THR A CA 1
ATOM 624 C C . THR A 1 96 ? 79.578 59.813 12.087 1.00 28.21 126 THR A C 1
ATOM 625 O O . THR A 1 96 ? 80.132 60.630 11.347 1.00 27.82 126 THR A O 1
ATOM 629 N N . PHE A 1 97 ? 79.970 59.624 13.343 1.00 22.23 127 PHE A N 1
ATOM 630 C CA . PHE A 1 97 ? 81.118 60.362 13.854 1.00 20.17 127 PHE A CA 1
ATOM 631 C C . PHE A 1 97 ? 82.166 59.418 14.428 1.00 18.11 127 PHE A C 1
ATOM 632 O O . PHE A 1 97 ? 81.881 58.255 14.725 1.00 18.69 127 PHE A O 1
ATOM 640 N N . THR A 1 98 ? 83.388 59.919 14.553 1.00 17.84 128 THR A N 1
ATOM 641 C CA . THR A 1 98 ? 84.505 59.131 15.055 1.00 17.18 128 THR A CA 1
ATOM 642 C C . THR A 1 98 ? 84.255 58.441 16.389 1.00 17.42 128 THR A C 1
ATOM 643 O O . THR A 1 98 ? 83.764 59.058 17.333 1.00 17.30 128 THR A O 1
ATOM 647 N N . GLN A 1 99 ? 84.604 57.157 16.459 1.00 14.78 129 GLN A N 1
ATOM 648 C CA . GLN A 1 99 ? 84.463 56.384 17.691 1.00 14.30 129 GLN A CA 1
ATOM 649 C C . GLN A 1 99 ? 85.837 55.815 18.065 1.00 15.47 129 GLN A C 1
ATOM 650 O O . GLN A 1 99 ? 86.453 55.106 17.271 1.00 18.48 129 GLN A O 1
ATOM 656 N N . LEU A 1 100 ? 86.318 56.131 19.264 1.00 14.24 130 LEU A N 1
ATOM 657 C CA . LEU A 1 100 ? 87.613 55.625 19.719 1.00 16.06 130 LEU A CA 1
ATOM 658 C C . LEU A 1 100 ? 87.441 54.417 20.626 1.00 17.15 130 LEU A C 1
ATOM 659 O O . LEU A 1 100 ? 86.597 54.414 21.525 1.00 16.61 130 LEU A O 1
ATOM 664 N N . ALA A 1 101 ? 88.250 53.388 20.392 1.00 17.17 131 ALA A N 1
ATOM 665 C CA . ALA A 1 101 ? 88.198 52.181 21.215 1.00 18.72 131 ALA A CA 1
ATOM 666 C C . ALA A 1 101 ? 89.276 52.323 22.287 1.00 19.19 131 ALA A C 1
ATOM 667 O O . ALA A 1 101 ? 90.413 51.888 22.095 1.00 22.16 131 ALA A O 1
ATOM 669 N N . ASP A 1 102 ? 88.910 52.931 23.412 1.00 17.61 132 ASP A N 1
ATOM 670 C CA . ASP A 1 102 ? 89.840 53.185 24.512 1.00 18.14 132 ASP A CA 1
ATOM 671 C C . ASP A 1 102 ? 89.957 52.007 25.478 1.00 18.10 132 ASP A C 1
ATOM 672 O O . ASP A 1 102 ? 89.704 52.142 26.676 1.00 19.62 132 ASP A O 1
ATOM 677 N N . THR A 1 103 ? 90.361 50.857 24.947 1.00 21.42 133 THR A N 1
ATOM 678 C CA . THR A 1 103 ? 90.498 49.653 25.754 1.00 22.33 133 THR A CA 1
ATOM 679 C C . THR A 1 103 ? 91.570 49.750 26.833 1.00 23.35 133 THR A C 1
ATOM 680 O O . THR A 1 103 ? 91.451 49.114 27.882 1.00 25.08 133 THR A O 1
ATOM 684 N N . ASP A 1 104 ? 92.619 50.535 26.595 1.00 23.55 134 ASP A N 1
ATOM 685 C CA . ASP A 1 104 ? 93.658 50.670 27.611 1.00 25.20 134 ASP A CA 1
ATOM 686 C C . ASP A 1 104 ? 93.308 51.789 28.584 1.00 24.20 134 ASP A C 1
ATOM 687 O O . ASP A 1 104 ? 94.035 52.051 29.539 1.00 25.78 134 ASP A O 1
ATOM 692 N N . GLY A 1 105 ? 92.175 52.439 28.328 1.00 22.75 135 GLY A N 1
ATOM 693 C CA . GLY A 1 105 ? 91.702 53.506 29.190 1.00 19.56 135 GLY A CA 1
ATOM 694 C C . GLY A 1 105 ? 92.536 54.772 29.256 1.00 18.25 135 GLY A C 1
ATOM 695 O O . GLY A 1 105 ? 92.316 55.604 30.133 1.00 20.68 135 GLY A O 1
ATOM 696 N N . SER A 1 106 ? 93.477 54.930 28.333 1.00 19.47 136 SER A N 1
ATOM 697 C CA . SER A 1 106 ? 94.331 56.111 28.339 1.00 21.11 136 SER A CA 1
ATOM 698 C C . SER A 1 106 ? 93.599 57.408 27.992 1.00 20.45 136 SER A C 1
ATOM 699 O O . SER A 1 106 ? 93.915 58.465 28.544 1.00 21.74 136 SER A O 1
ATOM 702 N N . VAL A 1 107 ? 92.622 57.345 27.093 1.00 18.41 137 VAL A N 1
ATOM 703 C CA . VAL A 1 107 ? 91.903 58.562 26.735 1.00 16.32 137 VAL A CA 1
ATOM 704 C C . VAL A 1 107 ? 91.019 59.018 27.893 1.00 16.52 137 VAL A C 1
ATOM 705 O O . VAL A 1 107 ? 90.976 60.203 28.213 1.00 15.80 137 VAL A O 1
ATOM 709 N N . TRP A 1 108 ? 90.310 58.087 28.529 1.00 15.02 138 TRP A N 1
ATOM 710 C CA . TRP A 1 108 ? 89.481 58.452 29.668 1.00 15.87 138 TRP A CA 1
ATOM 711 C C . TRP A 1 108 ? 90.360 59.064 30.754 1.00 17.59 138 TRP A C 1
ATOM 712 O O . TRP A 1 108 ? 90.008 60.077 31.359 1.00 17.24 138 TRP A O 1
ATOM 723 N N . ALA A 1 109 ? 91.510 58.439 30.995 1.00 19.62 139 ALA A N 1
ATOM 724 C CA . ALA A 1 109 ? 92.432 58.914 32.021 1.00 22.65 139 ALA A CA 1
ATOM 725 C C . ALA A 1 109 ? 92.889 60.336 31.727 1.00 22.97 139 ALA A C 1
ATOM 726 O O . ALA A 1 109 ? 92.989 61.172 32.626 1.00 22.78 139 ALA A O 1
ATOM 728 N N . ASN A 1 110 ? 93.155 60.603 30.455 1.00 22.38 140 ASN A N 1
ATOM 729 C CA . ASN A 1 110 ? 93.607 61.916 30.025 1.00 21.73 140 ASN A CA 1
ATOM 730 C C . ASN A 1 110 ? 92.618 63.033 30.351 1.00 22.46 140 ASN A C 1
ATOM 731 O O . ASN A 1 110 ? 93.012 64.188 30.516 1.00 22.55 140 ASN A O 1
ATOM 736 N N . PHE A 1 111 ? 91.338 62.694 30.445 1.00 18.75 141 PHE A N 1
ATOM 737 C CA . PHE A 1 111 ? 90.313 63.687 30.739 1.00 18.80 141 PHE A CA 1
ATOM 738 C C . PHE A 1 111 ? 89.762 63.560 32.151 1.00 20.51 141 PHE A C 1
ATOM 739 O O . PHE A 1 111 ? 88.784 64.217 32.510 1.00 20.68 141 PHE A O 1
ATOM 747 N N . GLY A 1 112 ? 90.394 62.708 32.951 1.00 22.61 142 GLY A N 1
ATOM 748 C CA . GLY A 1 112 ? 89.949 62.508 34.317 1.00 21.07 142 GLY A CA 1
ATOM 749 C C . GLY A 1 112 ? 88.578 61.864 34.413 1.00 20.63 142 GLY A C 1
ATOM 750 O O . GLY A 1 112 ? 87.850 62.078 35.384 1.00 22.08 142 GLY A O 1
ATOM 751 N N . VAL A 1 113 ? 88.215 61.081 33.403 1.00 18.89 143 VAL A N 1
ATOM 752 C CA . VAL A 1 113 ? 86.918 60.414 33.397 1.00 19.14 143 VAL A CA 1
ATOM 753 C C . VAL A 1 113 ? 87.064 58.998 33.938 1.00 20.24 143 VAL A C 1
ATOM 754 O O . VAL A 1 113 ? 87.820 58.189 33.401 1.00 19.93 143 VAL A O 1
ATOM 758 N N . THR A 1 114 ? 86.341 58.708 35.013 1.00 23.54 144 THR A N 1
ATOM 759 C CA . THR A 1 114 ? 86.395 57.390 35.624 1.00 25.95 144 THR A CA 1
ATOM 760 C C . THR A 1 114 ? 85.063 56.675 35.471 1.00 27.86 144 THR A C 1
ATOM 761 O O . THR A 1 114 ? 84.993 55.448 35.562 1.00 31.65 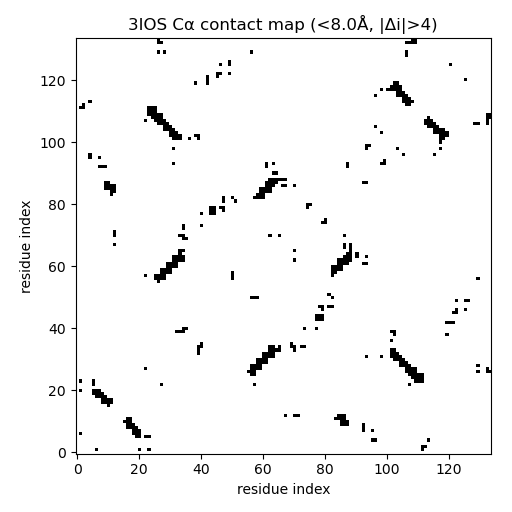144 THR A O 1
ATOM 765 N N . GLN A 1 115 ? 84.009 57.444 35.221 1.00 29.63 145 GLN A N 1
ATOM 766 C CA . GLN A 1 115 ? 82.677 56.877 35.061 1.00 31.18 145 GLN A CA 1
ATOM 767 C C . GLN A 1 115 ? 81.895 57.533 33.931 1.00 28.67 145 GLN A C 1
ATOM 768 O O . GLN A 1 115 ? 81.982 58.739 33.715 1.00 27.59 145 GLN A O 1
ATOM 774 N N . GLN A 1 116 ? 81.122 56.728 33.218 1.00 27.46 146 GLN A N 1
ATOM 775 C CA . GLN A 1 116 ? 80.313 57.239 32.126 1.00 26.06 146 GLN A CA 1
ATOM 776 C C . GLN A 1 116 ? 78.887 57.415 32.633 1.00 25.92 146 GLN A C 1
ATOM 777 O O . GLN A 1 116 ? 78.495 56.814 33.631 1.00 28.34 146 GLN A O 1
ATOM 783 N N . PRO A 1 117 ? 78.100 58.258 31.955 1.00 24.80 147 PRO A N 1
ATOM 784 C CA . PRO A 1 117 ? 78.565 58.991 30.779 1.00 23.21 147 PRO A CA 1
ATOM 785 C C . PRO A 1 117 ? 79.247 60.292 31.180 1.00 20.83 147 PRO A C 1
ATOM 786 O O . PRO A 1 117 ? 79.097 60.765 32.309 1.00 18.59 147 PRO A O 1
ATOM 790 N N . ALA A 1 118 ? 80.013 60.852 30.253 1.00 17.47 148 ALA A N 1
ATOM 791 C CA . ALA A 1 118 ? 80.695 62.115 30.484 1.00 17.13 148 ALA A CA 1
ATOM 792 C C . ALA A 1 118 ? 80.875 62.789 29.136 1.00 16.40 148 ALA A C 1
ATOM 793 O O . ALA A 1 118 ? 80.832 62.133 28.089 1.00 15.26 148 ALA A O 1
ATOM 795 N N . TYR A 1 119 ? 81.065 64.102 29.171 1.00 14.30 149 TYR A N 1
ATOM 796 C CA . TYR A 1 119 ? 81.245 64.888 27.959 1.00 13.87 149 TYR A CA 1
ATOM 797 C C . TYR A 1 119 ? 82.385 65.876 28.143 1.00 16.55 149 TYR A C 1
ATOM 798 O O . TYR A 1 119 ? 82.505 66.499 29.197 1.00 18.74 149 TYR A O 1
ATOM 807 N N . ALA A 1 120 ? 83.236 66.008 27.132 1.00 12.28 150 ALA A N 1
ATOM 808 C CA . ALA A 1 120 ? 84.317 66.980 27.205 1.00 13.31 150 ALA A CA 1
ATOM 809 C C . ALA A 1 120 ? 84.057 67.972 26.086 1.00 15.10 150 ALA A C 1
ATOM 810 O O . ALA A 1 120 ? 83.986 67.592 24.917 1.00 15.63 150 ALA A O 1
ATOM 812 N N . PHE A 1 121 ? 83.884 69.240 26.446 1.00 14.66 151 PHE A N 1
ATOM 813 C CA . PHE A 1 121 ? 83.629 70.269 25.448 1.00 14.64 151 PHE A CA 1
ATOM 814 C C . PHE A 1 121 ? 84.907 71.042 25.185 1.00 16.28 151 PHE A C 1
ATOM 815 O O . PHE A 1 121 ? 85.539 71.559 26.104 1.00 17.30 151 PHE A O 1
ATOM 823 N N . VAL A 1 122 ? 85.292 71.087 23.916 1.00 14.68 152 VAL A N 1
ATOM 824 C CA . VAL A 1 122 ? 86.508 71.764 23.504 1.00 15.69 152 VAL A CA 1
ATOM 825 C C . VAL A 1 122 ? 86.176 72.946 22.611 1.00 16.02 152 VAL A C 1
ATOM 826 O O . VAL A 1 122 ? 85.578 72.766 21.554 1.00 15.74 152 VAL A O 1
ATOM 830 N N . ASP A 1 123 ? 86.547 74.156 23.022 1.00 16.78 153 ASP A N 1
ATOM 831 C CA . ASP A 1 123 ? 86.259 75.305 22.175 1.00 19.65 153 ASP A CA 1
ATOM 832 C C . ASP A 1 123 ? 87.438 75.487 21.215 1.00 19.45 153 ASP A C 1
ATOM 833 O O . ASP A 1 123 ? 88.488 74.861 21.390 1.00 19.67 153 ASP A O 1
ATOM 838 N N . PRO A 1 124 ? 87.279 76.318 20.175 1.00 20.93 154 PRO A N 1
ATOM 839 C CA . PRO A 1 124 ? 88.360 76.534 19.208 1.00 22.18 154 PRO A CA 1
ATOM 840 C C . PRO A 1 124 ? 89.690 77.023 19.772 1.00 25.06 154 PRO A C 1
ATOM 841 O O . PRO A 1 124 ? 90.726 76.895 19.121 1.00 25.57 154 PRO A O 1
ATOM 845 N N . HIS A 1 125 ? 89.667 77.586 20.974 1.00 26.35 155 HIS A N 1
ATOM 846 C CA . HIS A 1 125 ? 90.894 78.077 21.588 1.00 31.04 155 HIS A CA 1
ATOM 847 C C . HIS A 1 125 ? 91.615 76.971 22.346 1.00 30.49 155 HIS A C 1
ATOM 848 O O . HIS A 1 125 ? 92.717 77.173 22.853 1.00 32.97 155 HIS A O 1
ATOM 855 N N . GLY A 1 126 ? 90.987 75.804 22.426 1.00 28.38 156 GLY A N 1
ATOM 856 C CA . GLY A 1 126 ? 91.601 74.691 23.123 1.00 27.14 156 GLY A CA 1
ATOM 857 C C . GLY A 1 126 ? 91.131 74.535 24.556 1.00 25.75 156 GLY A C 1
ATOM 858 O O . GLY A 1 126 ? 91.588 73.639 25.267 1.00 27.07 156 GLY A O 1
ATOM 859 N N . ASN A 1 127 ? 90.226 75.406 24.988 1.00 23.17 157 ASN A N 1
ATOM 860 C CA . ASN A 1 127 ? 89.691 75.335 26.343 1.00 23.97 157 ASN A CA 1
ATOM 861 C C . ASN A 1 127 ? 88.880 74.052 26.464 1.00 23.32 157 ASN A C 1
ATOM 862 O O . ASN A 1 127 ? 88.103 73.719 25.570 1.00 23.42 157 ASN A O 1
ATOM 867 N N . VAL A 1 128 ? 89.062 73.338 27.572 1.00 23.07 158 VAL A N 1
ATOM 868 C CA . VAL A 1 128 ? 88.362 72.079 27.797 1.00 23.85 158 VAL A CA 1
ATOM 869 C C . VAL A 1 128 ? 87.529 72.075 29.071 1.00 25.06 158 VAL A C 1
ATOM 870 O O . VAL A 1 128 ? 88.028 72.372 30.160 1.00 23.86 158 VAL A O 1
ATOM 874 N N . ASP A 1 129 ? 86.256 71.727 28.927 1.00 23.86 159 ASP A N 1
ATOM 875 C CA . ASP A 1 129 ? 85.344 71.661 30.061 1.00 25.39 159 ASP A CA 1
ATOM 876 C C . ASP A 1 129 ? 84.717 70.271 30.103 1.00 22.89 159 ASP A C 1
ATOM 877 O O . ASP A 1 129 ? 84.054 69.853 29.154 1.00 22.46 159 ASP A O 1
ATOM 882 N N . VAL A 1 130 ? 84.939 69.555 31.200 1.00 22.39 160 VAL A N 1
ATOM 883 C CA . VAL A 1 130 ? 84.400 68.207 31.349 1.00 21.46 160 VAL A CA 1
ATOM 884 C C . VAL A 1 130 ? 83.155 68.196 32.221 1.00 22.04 160 VAL A C 1
ATOM 885 O O . VAL A 1 130 ? 83.150 68.737 33.329 1.00 24.17 160 VAL A O 1
ATOM 889 N N . VAL A 1 131 ? 82.098 67.583 31.704 1.00 19.98 161 VAL A N 1
ATOM 890 C CA . VAL A 1 131 ? 80.838 67.475 32.420 1.00 21.46 161 VAL A CA 1
ATOM 891 C C . VAL A 1 131 ? 80.560 66.001 32.663 1.00 22.32 161 VAL A C 1
ATOM 892 O O . VAL A 1 131 ? 80.461 65.212 31.728 1.00 20.16 161 VAL A O 1
ATOM 896 N N . ARG A 1 132 ? 80.440 65.625 33.929 1.00 25.41 162 ARG A N 1
ATOM 897 C CA . ARG A 1 132 ? 80.178 64.237 34.269 1.00 28.54 162 ARG A CA 1
ATOM 898 C C . ARG A 1 132 ? 78.705 64.038 34.565 1.00 29.24 162 ARG A C 1
ATOM 899 O O . ARG A 1 132 ? 78.128 64.726 35.408 1.00 32.80 162 ARG A O 1
ATOM 907 N N . GLY A 1 133 ? 78.096 63.096 33.860 1.00 26.20 163 GLY A N 1
ATOM 908 C CA . GLY A 1 133 ? 76.692 62.826 34.066 1.00 26.51 163 GLY A CA 1
ATOM 909 C C . GLY A 1 1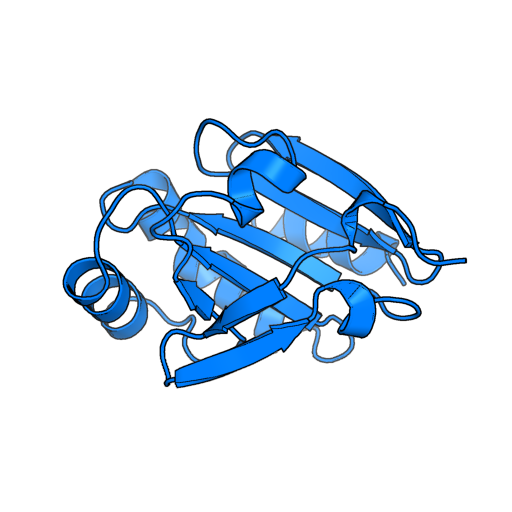33 ? 75.947 62.811 32.751 1.00 26.27 163 GLY A C 1
ATOM 910 O O . GLY A 1 133 ? 76.537 63.001 31.687 1.00 25.27 163 GLY A O 1
ATOM 911 N N . ARG A 1 134 ? 74.643 62.590 32.828 1.00 27.75 164 ARG A N 1
ATOM 912 C CA . ARG A 1 134 ? 73.812 62.544 31.640 1.00 27.93 164 ARG A CA 1
ATOM 913 C C . ARG A 1 134 ? 73.559 63.952 31.134 1.00 26.60 164 ARG A C 1
ATOM 914 O O . ARG A 1 134 ? 73.762 64.931 31.853 1.00 24.77 164 ARG A O 1
ATOM 922 N N . MET A 1 135 ? 73.135 64.050 29.882 1.00 23.92 165 MET A N 1
ATOM 923 C CA . MET A 1 135 ? 72.845 65.342 29.303 1.00 22.39 165 MET A CA 1
ATOM 924 C C . MET A 1 135 ? 71.675 65.251 28.344 1.00 20.98 165 MET A C 1
ATOM 925 O O . MET A 1 135 ? 71.607 64.353 27.503 1.00 19.53 165 MET A O 1
ATOM 930 N N . SER A 1 136 ? 70.749 66.190 28.482 1.00 17.60 166 SER A N 1
ATOM 931 C CA . SER A 1 136 ? 69.574 66.232 27.634 1.00 18.78 166 SER A CA 1
ATOM 932 C C . SER A 1 136 ? 69.956 66.768 26.265 1.00 16.98 166 SER A C 1
ATOM 933 O O . SER A 1 136 ? 71.016 67.376 26.091 1.00 17.10 166 SER A O 1
ATOM 936 N N . GLN A 1 137 ? 69.075 66.558 25.295 1.00 18.17 167 GLN A N 1
ATOM 937 C CA . GLN A 1 137 ? 69.325 67.041 23.948 1.00 16.65 167 GLN A CA 1
ATOM 938 C C . GLN A 1 137 ? 69.433 68.564 23.946 1.00 16.81 167 GLN A C 1
ATOM 939 O O . GLN A 1 137 ? 70.276 69.135 23.258 1.00 15.89 167 GLN A O 1
ATOM 945 N N . ASP A 1 138 ? 68.587 69.227 24.730 1.00 17.74 168 ASP A N 1
ATOM 946 C CA . ASP A 1 138 ? 68.630 70.680 24.794 1.00 18.15 168 ASP A CA 1
ATOM 947 C C . ASP A 1 138 ? 69.932 71.192 25.390 1.00 15.74 168 ASP A C 1
ATOM 948 O O . ASP A 1 138 ? 70.525 72.138 24.873 1.00 14.84 168 ASP A O 1
ATOM 953 N N . GLU A 1 139 ? 70.393 70.580 26.479 1.00 13.68 169 GLU A N 1
ATOM 954 C CA . GLU A 1 139 ? 71.634 71.044 27.064 1.00 13.89 169 GLU A CA 1
ATOM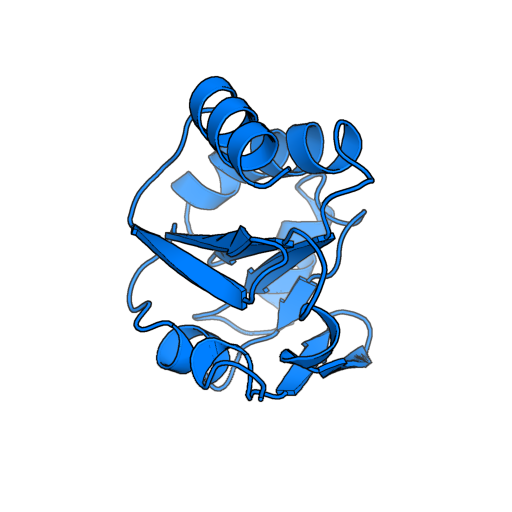 955 C C . GLU A 1 139 ? 72.819 70.814 26.133 1.00 12.29 169 GLU A C 1
ATOM 956 O O . GLU A 1 139 ? 73.677 71.682 25.996 1.00 12.27 169 GLU A O 1
ATOM 962 N N . LEU A 1 140 ? 72.870 69.647 25.499 1.00 13.06 170 LEU A N 1
ATOM 963 C CA . LEU A 1 140 ? 73.974 69.339 24.593 1.00 13.14 170 LEU A CA 1
ATOM 964 C C . LEU A 1 140 ? 73.962 70.343 23.444 1.00 12.15 170 LEU A C 1
ATOM 965 O O . LEU A 1 140 ? 75.001 70.885 23.066 1.00 13.69 170 LEU A O 1
ATOM 970 N N . THR A 1 141 ? 72.774 70.615 22.914 1.00 13.93 171 THR A N 1
ATOM 971 C CA . THR A 1 141 ? 72.632 71.570 21.817 1.00 13.86 171 THR A CA 1
ATOM 972 C C . THR A 1 141 ? 73.141 72.942 22.247 1.00 14.30 171 THR A C 1
ATOM 973 O O . THR A 1 141 ? 73.912 73.586 21.535 1.00 14.40 171 THR A O 1
ATOM 977 N N . ARG A 1 142 ? 72.711 73.394 23.423 1.00 12.85 172 ARG A N 1
ATOM 978 C CA . ARG A 1 142 ? 73.148 74.693 23.924 1.00 14.14 172 ARG A CA 1
ATOM 979 C C . ARG A 1 142 ? 74.651 74.755 24.203 1.00 14.51 172 ARG A C 1
ATOM 980 O O . ARG A 1 142 ? 75.293 75.769 23.933 1.00 16.10 172 ARG A O 1
ATOM 988 N N . ARG A 1 143 ? 75.224 73.679 24.739 1.00 14.66 173 ARG A N 1
ATOM 989 C CA . ARG A 1 143 ? 76.658 73.678 25.008 1.00 14.35 173 ARG A CA 1
ATOM 990 C C . ARG A 1 143 ? 77.448 73.678 23.698 1.00 14.26 173 ARG A C 1
ATOM 991 O O . ARG A 1 143 ? 78.450 74.380 23.561 1.00 16.71 173 ARG A O 1
ATOM 999 N N . VAL A 1 144 ? 76.973 72.905 22.730 1.00 15.58 174 VAL A N 1
ATOM 1000 C CA . VAL A 1 144 ? 77.632 72.847 21.436 1.00 17.73 174 VAL A CA 1
ATOM 1001 C C . VAL A 1 144 ? 77.582 74.215 20.762 1.00 18.35 174 VAL A C 1
ATOM 1002 O O . VAL A 1 144 ? 78.572 74.661 20.180 1.00 19.50 174 VAL A O 1
ATOM 1006 N N . THR A 1 145 ? 76.438 74.889 20.846 1.00 18.60 175 THR A N 1
ATOM 1007 C CA . THR A 1 145 ? 76.312 76.210 20.238 1.00 20.39 175 THR A CA 1
ATOM 1008 C C . THR A 1 145 ? 77.274 77.195 20.895 1.00 20.45 175 THR A C 1
ATOM 1009 O O . THR A 1 145 ? 77.854 78.056 20.227 1.00 21.25 175 THR A O 1
ATOM 1013 N N . ALA A 1 146 ? 77.447 77.062 22.208 1.00 19.15 176 ALA A N 1
ATOM 1014 C CA . ALA A 1 146 ? 78.333 77.948 22.952 1.00 21.30 176 ALA A CA 1
ATOM 1015 C C . ALA A 1 146 ? 79.787 77.836 22.501 1.00 20.86 176 ALA A C 1
ATOM 1016 O O . ALA A 1 146 ? 80.544 78.796 22.608 1.00 22.70 176 ALA A O 1
ATOM 1018 N N . LEU A 1 147 ? 80.176 76.672 21.992 1.00 21.83 177 LEU A N 1
ATOM 1019 C CA . LEU A 1 147 ? 81.548 76.472 21.538 1.00 22.63 177 LEU A CA 1
ATOM 1020 C C . LEU A 1 147 ? 81.883 77.356 20.341 1.00 25.78 177 LEU A C 1
ATOM 1021 O O . LEU A 1 147 ? 83.035 77.735 20.148 1.00 26.96 177 LEU A O 1
ATOM 1026 N N . THR A 1 148 ? 80.870 77.664 19.538 1.00 28.83 178 THR A N 1
ATOM 1027 C CA . THR A 1 148 ? 81.059 78.501 18.367 1.00 33.57 178 THR A CA 1
ATOM 1028 C C . THR A 1 148 ? 80.706 79.950 18.641 1.00 35.77 178 THR A C 1
ATOM 1029 O O . THR A 1 148 ? 81.205 80.838 17.917 1.00 38.39 178 THR A O 1
#

Solvent-accessible surface area: 6498 Å² total; per-residue (Å²): 186,45,26,70,73,0,101,23,70,20,110,13,32,106,54,110,101,20,101,0,71,56,2,66,51,84,19,0,0,0,0,0,0,0,14,126,6,99,31,0,52,49,16,0,56,33,0,10,95,4,13,72,72,29,120,100,9,47,6,0,0,0,0,2,97,46,114,54,83,24,0,80,119,6,10,97,147,36,87,0,129,123,21,49,11,0,18,4,71,116,29,56,0,11,74,49,12,41,5,106,135,31,13,0,1,0,6,0,29,46,159,4,95,38,74,39,30,140,29,179,9,64,72,87,62,1,44,162,78,1,75,84,22,93

Organism: Mycobacterium tuberculosis (strain CDC 1551 / Oshkosh) (NCBI:txid83331)

Nearest PDB structures (foldseek):
  3ios-assembly1_A  TM=1.008E+00  e=9.006E-31  Mycobacterium tuberculosis
  1lu4-assembly1_A  TM=9.591E-01  e=6.491E-19  Mycobacterium tuberculosis
  3c71-assembly1_A  TM=9.338E-01  e=1.792E-12  Bacillus subtilis
  1st9-assembly2_B  TM=9.360E-01  e=4.271E-12  Bacillus subtilis
  3c73-assembly1_A  TM=9.339E-01  e=5.475E-12  unclassified

InterPro domains:
  IPR000866 Alkyl hydroperoxide reductase subunit C/ Thiol specific antioxidant [PF00578] (53-161)
  IPR013766 Thioredoxin domain [PS51352] (42-181)
  IPR017937 Thioredoxin, conserved site [PS00194] (75-93)
  IPR036249 Thioredoxin-like superfamily [SSF52833] (47-179)
  IPR050553 Thioredoxin family ResA/DsbE subfamily [PTHR42852] (36-180)

CATH classification: 3.40.30.10